Protein AF-A0A957H5F8-F1 (afdb_monomer)

Structure (mmCIF, N/CA/C/O backbone):
data_AF-A0A957H5F8-F1
#
_entry.id   AF-A0A957H5F8-F1
#
loop_
_atom_site.group_PDB
_atom_site.id
_atom_site.type_symbol
_atom_site.label_atom_id
_atom_site.label_alt_id
_atom_site.label_comp_id
_atom_site.label_asym_id
_atom_site.label_entity_id
_atom_site.label_seq_id
_atom_site.pdbx_PDB_ins_code
_atom_site.Cartn_x
_atom_site.Cartn_y
_atom_site.Cartn_z
_atom_site.occupancy
_atom_site.B_iso_or_equiv
_atom_site.auth_seq_id
_atom_site.auth_comp_id
_atom_site.auth_asym_id
_atom_site.auth_atom_id
_atom_site.pdbx_PDB_model_num
ATOM 1 N N . MET A 1 1 ? 1.102 7.222 11.349 1.00 91.50 1 MET A N 1
ATOM 2 C CA . MET A 1 1 ? -0.160 6.460 11.182 1.00 91.50 1 MET A CA 1
ATOM 3 C C . MET A 1 1 ? -0.290 5.261 12.126 1.00 91.50 1 MET A C 1
ATOM 5 O O . MET A 1 1 ? -1.400 5.034 12.586 1.00 91.50 1 MET A O 1
ATOM 9 N N . ASN A 1 2 ? 0.779 4.534 12.491 1.00 95.44 2 ASN A N 1
ATOM 10 C CA . ASN A 1 2 ? 0.671 3.382 13.415 1.00 95.44 2 ASN A CA 1
ATOM 11 C C . ASN A 1 2 ? 0.056 3.746 14.774 1.00 95.44 2 ASN A C 1
ATOM 13 O O . ASN A 1 2 ? -0.868 3.078 15.221 1.00 95.44 2 ASN A O 1
ATOM 17 N N . ALA A 1 3 ? 0.488 4.856 15.384 1.00 96.19 3 ALA A N 1
ATOM 18 C CA . ALA A 1 3 ? -0.078 5.322 16.652 1.00 96.19 3 ALA A CA 1
ATOM 19 C C . ALA A 1 3 ? -1.595 5.587 16.573 1.00 96.19 3 ALA A C 1
ATOM 21 O O . ALA A 1 3 ? -2.320 5.299 17.521 1.00 96.19 3 ALA A O 1
ATOM 22 N N . LEU A 1 4 ? -2.094 6.093 15.436 1.00 95.50 4 LEU A N 1
ATOM 23 C CA . LEU A 1 4 ? -3.533 6.285 15.227 1.00 95.50 4 LEU A CA 1
ATOM 24 C C . LEU A 1 4 ? -4.250 4.942 15.086 1.00 95.50 4 LEU A C 1
ATOM 26 O O . LEU A 1 4 ? -5.274 4.744 15.730 1.00 95.50 4 LEU A O 1
ATOM 30 N N . ALA A 1 5 ? -3.696 4.005 14.314 1.00 96.19 5 ALA A N 1
ATOM 31 C CA . ALA A 1 5 ? -4.262 2.662 14.206 1.00 96.19 5 ALA A CA 1
ATOM 32 C C . ALA A 1 5 ? -4.371 1.981 15.579 1.00 96.19 5 ALA A C 1
ATOM 34 O O . ALA A 1 5 ? -5.441 1.498 15.932 1.00 96.19 5 ALA A O 1
ATOM 35 N N . ALA A 1 6 ? -3.315 2.038 16.397 1.00 96.81 6 ALA A N 1
ATOM 36 C CA . ALA A 1 6 ? -3.333 1.500 17.756 1.00 96.81 6 ALA A CA 1
ATOM 37 C C . ALA A 1 6 ? -4.365 2.204 18.656 1.00 96.81 6 ALA A C 1
ATOM 39 O O . ALA A 1 6 ? -5.087 1.549 19.403 1.00 96.81 6 ALA A O 1
ATOM 40 N N . LYS A 1 7 ? -4.477 3.536 18.560 1.00 97.81 7 LYS A N 1
ATOM 41 C CA . LYS A 1 7 ? -5.433 4.335 19.343 1.00 97.81 7 LYS A CA 1
ATOM 42 C C . LYS A 1 7 ? -6.895 3.978 19.049 1.00 97.81 7 LYS A C 1
ATOM 44 O O . LYS A 1 7 ? -7.712 4.002 19.968 1.00 97.81 7 LYS A O 1
ATOM 49 N N . TYR A 1 8 ? -7.233 3.700 17.789 1.00 96.88 8 TYR A N 1
ATOM 50 C CA . TYR A 1 8 ? -8.617 3.466 17.359 1.00 96.88 8 TYR A CA 1
ATOM 51 C C . TYR A 1 8 ? -8.994 1.985 17.226 1.00 96.88 8 TYR A C 1
ATOM 53 O O . TYR A 1 8 ? -10.184 1.683 17.192 1.00 96.88 8 TYR A O 1
ATOM 61 N N . ALA A 1 9 ? -8.035 1.054 17.241 1.00 96.62 9 ALA A N 1
ATOM 62 C CA . ALA A 1 9 ? -8.320 -0.383 17.216 1.00 96.62 9 ALA A CA 1
ATOM 63 C C . ALA A 1 9 ? -9.325 -0.849 18.301 1.00 96.62 9 ALA A C 1
ATOM 65 O O . ALA A 1 9 ? -10.226 -1.616 17.960 1.00 96.62 9 ALA A O 1
ATOM 66 N N . PRO A 1 10 ? -9.292 -0.352 19.562 1.00 98.19 10 PRO A N 1
ATOM 67 C CA . PRO A 1 10 ? -10.297 -0.712 20.573 1.00 98.19 10 PRO A CA 1
ATOM 68 C C . PRO A 1 10 ? -11.727 -0.248 20.253 1.00 98.19 10 PRO A C 1
ATOM 70 O O . PRO A 1 10 ? -12.668 -0.670 20.916 1.00 98.19 10 PRO A O 1
ATOM 73 N N . GLN A 1 11 ? -11.895 0.642 19.271 1.00 97.19 11 GLN A N 1
ATOM 74 C CA . GLN A 1 11 ? -13.183 1.182 18.824 1.00 97.19 11 GLN A CA 1
ATOM 75 C C . GLN A 1 11 ? -13.688 0.480 17.553 1.00 97.19 11 GLN A C 1
ATOM 77 O O . GLN A 1 11 ? -14.542 1.031 16.861 1.00 97.19 11 GLN A O 1
ATOM 82 N N . ASP A 1 12 ? -13.167 -0.714 17.243 1.00 95.81 12 ASP A N 1
ATOM 83 C CA . ASP A 1 12 ? -13.539 -1.502 16.057 1.00 95.81 12 ASP A CA 1
ATOM 84 C C . ASP A 1 12 ? -13.200 -0.785 14.731 1.00 95.81 12 ASP A C 1
ATOM 86 O O . ASP A 1 12 ? -13.907 -0.888 13.728 1.00 95.81 12 ASP A O 1
ATOM 90 N N . VAL A 1 13 ? -12.102 -0.015 14.727 1.00 96.81 13 VAL A N 1
ATOM 91 C CA . VAL A 1 13 ? -11.584 0.671 13.534 1.00 96.81 13 VAL A CA 1
ATOM 92 C C . VAL A 1 13 ? -10.373 -0.080 12.989 1.00 96.81 13 VAL A C 1
ATOM 94 O O . VAL A 1 13 ? -9.306 -0.104 13.605 1.00 96.81 13 VAL A O 1
ATOM 97 N N . GLY A 1 14 ? -10.525 -0.657 11.797 1.00 96.06 14 GLY A N 1
ATOM 98 C CA . GLY A 1 14 ? -9.421 -1.246 11.041 1.00 96.06 14 GLY A CA 1
ATOM 99 C C . GLY A 1 14 ? -8.543 -0.183 10.373 1.00 96.06 14 GLY A C 1
ATOM 100 O O . GLY A 1 14 ? -9.023 0.864 9.942 1.00 96.06 14 GLY A O 1
ATOM 101 N N . SER A 1 15 ? -7.243 -0.459 10.249 1.00 97.00 15 SER A N 1
ATOM 102 C CA . SER A 1 15 ? -6.316 0.390 9.496 1.00 97.00 15 SER A CA 1
ATOM 103 C C . SER A 1 15 ? -5.390 -0.458 8.639 1.00 97.00 15 SER A C 1
ATOM 105 O O . SER A 1 15 ? -4.680 -1.324 9.147 1.00 97.00 15 SER A O 1
ATOM 107 N N . VAL A 1 16 ? -5.374 -0.165 7.343 1.00 96.50 16 VAL A N 1
ATOM 108 C CA . VAL A 1 16 ? -4.481 -0.784 6.362 1.00 96.50 16 VAL A CA 1
ATOM 109 C C . VAL A 1 16 ? -3.596 0.279 5.720 1.00 96.50 16 VAL A C 1
ATOM 111 O O . VAL A 1 16 ? -3.914 1.472 5.732 1.00 96.50 16 VAL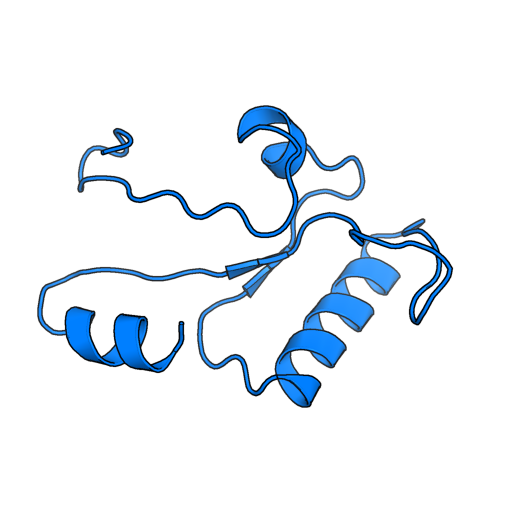 A O 1
ATOM 114 N N . PHE A 1 17 ? -2.465 -0.140 5.172 1.00 97.06 17 PHE A N 1
ATOM 115 C CA . PHE A 1 17 ? -1.643 0.677 4.290 1.00 97.06 17 PHE A CA 1
ATOM 116 C C . PHE A 1 17 ? -1.704 0.083 2.884 1.00 97.06 17 PHE A C 1
ATOM 118 O O . PHE A 1 17 ? -1.364 -1.080 2.699 1.00 97.06 17 PHE A O 1
ATOM 125 N N . LEU A 1 18 ? -2.147 0.862 1.899 1.00 96.81 18 LEU A N 1
ATOM 126 C CA . LEU A 1 18 ? -2.149 0.431 0.504 1.00 96.81 18 LEU A CA 1
ATOM 127 C C . LEU A 1 18 ? -0.858 0.905 -0.169 1.00 96.81 18 LEU A C 1
ATOM 129 O O . LEU A 1 18 ? -0.670 2.100 -0.381 1.00 96.81 18 LEU A O 1
ATOM 133 N N . TYR A 1 19 ? 0.017 -0.034 -0.507 1.00 97.25 19 TYR A N 1
ATOM 134 C CA . TYR A 1 19 ? 1.241 0.224 -1.249 1.00 97.25 19 TYR A CA 1
ATOM 135 C C . TYR A 1 19 ? 0.936 0.308 -2.752 1.00 97.25 19 TYR A C 1
ATOM 137 O O . TYR A 1 19 ? 0.598 -0.696 -3.391 1.00 97.25 19 TYR A O 1
ATOM 145 N N . THR A 1 20 ? 1.017 1.518 -3.308 1.00 96.31 20 THR A N 1
ATOM 146 C CA . THR A 1 20 ? 0.731 1.820 -4.718 1.00 96.31 20 THR A CA 1
ATOM 147 C C . THR A 1 20 ? 2.026 1.892 -5.539 1.00 96.31 20 THR A C 1
ATOM 149 O O . THR A 1 20 ? 2.939 1.100 -5.316 1.00 96.31 20 THR A O 1
ATOM 152 N N . ASN A 1 21 ? 2.091 2.757 -6.553 1.00 94.31 21 ASN A N 1
ATOM 153 C CA . ASN A 1 21 ? 3.297 2.945 -7.353 1.00 94.31 21 ASN A CA 1
ATOM 154 C C . ASN A 1 21 ? 4.213 3.973 -6.683 1.00 94.31 21 ASN A C 1
ATOM 156 O O . ASN A 1 21 ? 3.731 4.857 -5.977 1.00 94.31 21 ASN A O 1
ATOM 160 N N . GLU A 1 22 ? 5.518 3.876 -6.944 1.00 94.12 22 GLU A N 1
ATOM 161 C CA . GLU A 1 22 ? 6.490 4.842 -6.426 1.00 94.12 22 GLU A CA 1
ATOM 162 C C . GLU A 1 22 ? 6.088 6.270 -6.798 1.00 94.12 22 GLU A C 1
ATOM 164 O O . GLU A 1 22 ? 5.849 6.569 -7.971 1.00 94.12 22 GLU A O 1
ATOM 169 N N . ALA A 1 23 ? 6.046 7.158 -5.804 1.00 92.19 23 ALA A N 1
ATOM 170 C CA . ALA A 1 23 ? 5.760 8.572 -6.036 1.00 92.19 23 ALA A CA 1
ATOM 171 C C . ALA A 1 23 ? 6.874 9.244 -6.860 1.00 92.19 23 ALA A C 1
ATOM 173 O O . ALA A 1 23 ? 6.600 10.128 -7.673 1.00 92.19 23 ALA A O 1
ATOM 174 N N . HIS A 1 24 ? 8.121 8.797 -6.671 1.00 91.69 24 HIS A N 1
ATOM 175 C CA . HIS A 1 24 ? 9.317 9.330 -7.327 1.00 91.69 24 HIS A CA 1
ATOM 176 C C . HIS A 1 24 ? 10.200 8.192 -7.880 1.00 91.69 24 HIS A C 1
ATOM 178 O O . HIS A 1 24 ? 11.233 7.858 -7.292 1.00 91.69 24 HIS A O 1
ATOM 184 N N . PRO A 1 25 ? 9.812 7.556 -9.006 1.00 90.62 25 PRO A N 1
ATOM 185 C CA . PRO A 1 25 ? 10.637 6.530 -9.636 1.00 90.62 25 PRO A CA 1
ATOM 186 C C . PRO A 1 25 ? 11.999 7.099 -10.056 1.00 90.62 25 PRO A C 1
ATOM 188 O O . PRO A 1 25 ? 12.067 8.110 -10.752 1.00 90.62 25 PRO A O 1
ATOM 191 N N . GLY A 1 26 ? 13.078 6.421 -9.673 1.00 90.62 26 GLY A N 1
ATOM 192 C CA . GLY A 1 26 ? 14.457 6.784 -10.007 1.00 90.62 26 GLY A CA 1
ATOM 193 C C . GLY A 1 26 ? 15.206 7.570 -8.929 1.00 90.62 26 GLY A C 1
ATOM 194 O O . GLY A 1 26 ? 16.407 7.754 -9.082 1.00 90.62 26 GLY A O 1
ATOM 195 N N . GLU A 1 27 ? 14.545 7.994 -7.845 1.00 91.25 27 GLU A N 1
ATOM 196 C CA . GLU A 1 27 ? 15.234 8.620 -6.708 1.00 91.25 27 GLU A CA 1
ATOM 197 C C . GLU A 1 27 ? 15.934 7.559 -5.847 1.00 91.25 27 GLU A C 1
ATOM 199 O O . GLU A 1 27 ? 17.158 7.492 -5.807 1.00 91.25 27 GLU A O 1
ATOM 204 N N . ASN A 1 28 ? 15.148 6.686 -5.211 1.00 89.81 28 ASN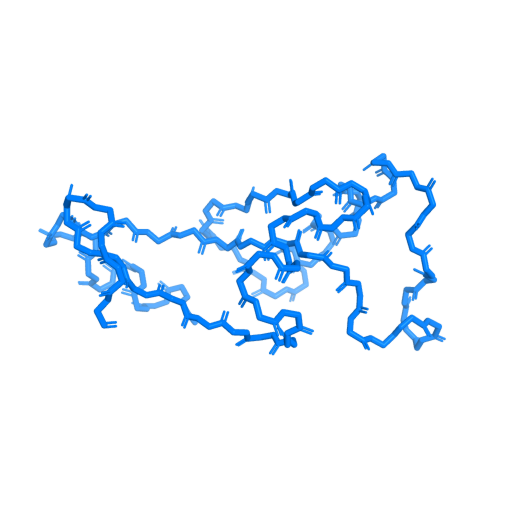 A N 1
ATOM 205 C CA . ASN A 1 28 ? 15.655 5.590 -4.373 1.00 89.81 28 ASN A CA 1
ATOM 206 C C . ASN A 1 28 ? 15.299 4.209 -4.935 1.00 89.81 28 ASN A C 1
ATOM 208 O O . ASN A 1 28 ? 16.053 3.253 -4.771 1.00 89.81 28 ASN A O 1
ATOM 212 N N . TYR A 1 29 ? 14.163 4.111 -5.626 1.00 92.06 29 TYR A N 1
ATOM 213 C CA . TYR A 1 29 ? 13.670 2.881 -6.232 1.00 92.06 29 TYR A CA 1
ATOM 214 C C . TYR A 1 29 ? 13.350 3.111 -7.710 1.00 92.06 29 TYR A C 1
ATOM 216 O O . TYR A 1 29 ? 12.790 4.154 -8.059 1.00 92.06 29 TYR A O 1
ATOM 224 N N . PRO A 1 30 ? 13.684 2.167 -8.607 1.00 93.94 30 PRO A N 1
ATOM 225 C CA . PRO A 1 30 ? 13.304 2.263 -10.010 1.00 93.94 30 PRO A CA 1
ATOM 226 C C . PRO A 1 30 ? 11.792 2.073 -10.183 1.00 93.94 30 PRO A C 1
ATOM 228 O O . PRO A 1 30 ? 11.098 1.599 -9.283 1.00 93.94 30 PRO A O 1
ATOM 231 N N . HIS A 1 31 ? 11.287 2.378 -11.382 1.00 94.06 31 HIS A N 1
ATOM 232 C CA . HIS A 1 31 ? 9.905 2.054 -11.738 1.00 94.06 31 HIS A CA 1
ATOM 233 C C . HIS A 1 31 ? 9.602 0.559 -11.516 1.00 94.06 31 HIS A C 1
ATOM 235 O O . HIS A 1 31 ? 10.478 -0.304 -11.668 1.00 94.06 31 HIS A O 1
ATOM 241 N N . LEU A 1 32 ? 8.354 0.262 -11.168 1.00 96.06 32 LEU A N 1
ATOM 242 C CA . LEU A 1 32 ? 7.891 -1.099 -10.926 1.00 96.06 32 LEU A CA 1
ATOM 243 C C . LEU A 1 32 ? 7.575 -1.795 -12.253 1.00 96.06 32 LEU A C 1
ATOM 245 O O . LEU A 1 32 ? 6.753 -1.310 -13.027 1.00 96.06 32 LEU A O 1
ATOM 249 N N . THR A 1 33 ? 8.195 -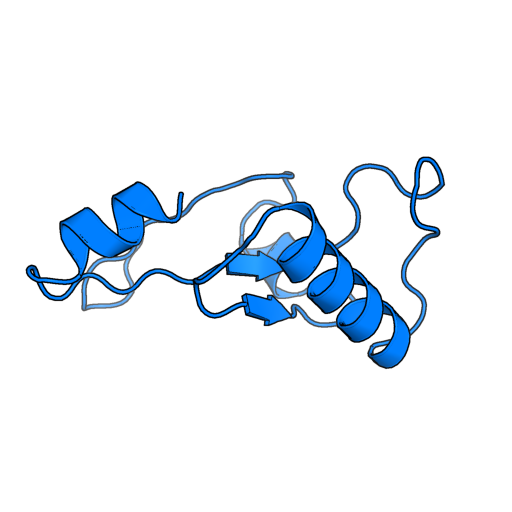2.948 -12.498 1.00 97.00 33 THR A N 1
ATOM 250 C CA . THR A 1 33 ? 7.998 -3.755 -13.719 1.00 97.00 33 THR A CA 1
ATOM 251 C C . THR A 1 33 ? 7.480 -5.163 -13.437 1.00 97.00 33 THR A C 1
ATOM 253 O O . THR A 1 33 ? 7.120 -5.887 -14.363 1.00 97.00 33 THR A O 1
ATOM 256 N N . SER A 1 34 ? 7.411 -5.569 -12.166 1.00 98.19 34 SER A N 1
ATOM 257 C CA . SER A 1 34 ? 6.878 -6.869 -11.755 1.00 98.19 34 SER A CA 1
ATOM 258 C C . SER A 1 34 ? 6.264 -6.821 -10.357 1.00 98.19 34 SER A C 1
ATOM 260 O O . SER A 1 34 ? 6.630 -5.990 -9.524 1.00 98.19 34 SER A O 1
ATOM 262 N N . MET A 1 35 ? 5.360 -7.761 -10.065 1.00 98.31 35 MET A N 1
ATOM 263 C CA . MET A 1 35 ? 4.804 -7.906 -8.715 1.00 98.31 35 MET A CA 1
ATOM 264 C C . MET A 1 35 ? 5.868 -8.307 -7.692 1.00 98.31 35 MET A C 1
ATOM 266 O O . MET A 1 35 ? 5.844 -7.795 -6.581 1.00 98.31 35 MET A O 1
ATOM 270 N N . ALA A 1 36 ? 6.821 -9.171 -8.055 1.00 98.50 36 ALA A N 1
ATOM 271 C CA . ALA A 1 36 ? 7.896 -9.586 -7.151 1.00 98.50 36 ALA A CA 1
ATOM 272 C C . ALA A 1 36 ? 8.729 -8.386 -6.668 1.00 98.50 36 ALA A C 1
ATOM 274 O O . ALA A 1 36 ? 8.975 -8.240 -5.473 1.00 98.50 36 ALA A O 1
ATOM 275 N N . GLN A 1 37 ? 9.082 -7.484 -7.587 1.00 97.88 37 GLN A N 1
ATOM 276 C CA . GLN A 1 37 ? 9.743 -6.223 -7.258 1.00 97.88 37 GLN A CA 1
ATOM 277 C C . GLN A 1 37 ? 8.865 -5.343 -6.357 1.00 97.88 37 GLN A C 1
ATOM 279 O O . GLN A 1 37 ? 9.342 -4.830 -5.350 1.00 97.88 37 GLN A O 1
ATOM 284 N N . LYS A 1 38 ? 7.573 -5.208 -6.682 1.00 98.12 38 LYS A N 1
ATOM 285 C CA . LYS A 1 38 ? 6.629 -4.412 -5.886 1.00 98.12 38 LYS A CA 1
ATOM 286 C C . LYS A 1 38 ? 6.491 -4.933 -4.453 1.00 98.12 38 LYS A C 1
ATOM 288 O O . LYS A 1 38 ? 6.499 -4.143 -3.516 1.00 98.12 38 LYS A O 1
ATOM 293 N N . PHE A 1 39 ? 6.439 -6.252 -4.268 1.00 98.19 39 PHE A N 1
ATOM 294 C CA . PHE A 1 39 ? 6.464 -6.873 -2.942 1.00 98.19 39 PHE A CA 1
ATOM 295 C C . PHE A 1 39 ? 7.776 -6.605 -2.204 1.00 98.19 39 PHE A C 1
ATOM 297 O O . PHE A 1 39 ? 7.742 -6.287 -1.019 1.00 98.19 39 PHE A O 1
ATOM 304 N N . HIS A 1 40 ? 8.917 -6.689 -2.894 1.00 97.50 40 HIS A N 1
ATOM 305 C CA . HIS A 1 40 ? 10.213 -6.376 -2.294 1.00 97.50 40 HIS A CA 1
ATOM 306 C C . HIS A 1 40 ? 10.272 -4.924 -1.797 1.00 97.50 40 HIS A C 1
ATOM 308 O O . HIS A 1 40 ? 10.635 -4.692 -0.646 1.00 97.50 40 HIS A O 1
ATOM 314 N N . HIS A 1 41 ? 9.849 -3.957 -2.615 1.00 97.00 41 HIS A N 1
ATOM 315 C CA . HIS A 1 41 ? 9.843 -2.550 -2.214 1.00 97.00 41 HIS A CA 1
ATOM 316 C C . HIS A 1 41 ? 8.842 -2.278 -1.075 1.00 97.00 41 HIS A C 1
ATOM 318 O O . HIS A 1 41 ? 9.157 -1.537 -0.146 1.00 97.00 41 HIS A O 1
ATOM 324 N N . ALA A 1 42 ? 7.663 -2.912 -1.093 1.00 96.88 42 ALA A N 1
ATOM 325 C CA . ALA A 1 42 ? 6.688 -2.809 -0.006 1.00 96.88 42 ALA A CA 1
ATOM 326 C C . ALA A 1 42 ? 7.245 -3.341 1.325 1.00 96.88 42 ALA A C 1
ATOM 328 O O . ALA A 1 42 ? 7.032 -2.731 2.374 1.00 96.88 42 ALA A O 1
ATOM 329 N N . HIS A 1 43 ? 7.993 -4.447 1.281 1.00 96.56 43 HIS A N 1
ATOM 330 C CA . HIS A 1 43 ? 8.662 -5.002 2.455 1.00 96.56 43 HIS A CA 1
ATOM 331 C C . HIS A 1 43 ? 9.768 -4.071 2.961 1.00 96.56 43 HIS A C 1
ATOM 333 O O . HIS A 1 43 ? 9.822 -3.772 4.152 1.00 96.56 43 HIS A O 1
ATOM 339 N N . ALA A 1 44 ? 10.595 -3.539 2.057 1.00 96.19 44 ALA A N 1
ATOM 340 C CA . ALA A 1 44 ? 11.636 -2.580 2.410 1.00 96.19 44 ALA A CA 1
ATOM 341 C C . ALA A 1 44 ? 11.048 -1.299 3.033 1.00 96.19 44 ALA A C 1
ATOM 343 O O . ALA A 1 44 ? 11.558 -0.812 4.039 1.00 96.19 44 ALA A O 1
ATOM 344 N N . LEU A 1 45 ? 9.928 -0.787 2.507 1.00 95.12 45 LEU A N 1
ATOM 345 C CA . LEU A 1 45 ? 9.187 0.326 3.113 1.00 95.12 45 LEU A CA 1
ATOM 346 C C . LEU A 1 45 ? 8.729 -0.020 4.535 1.00 95.12 45 LEU A C 1
ATOM 348 O O . LEU A 1 45 ? 8.852 0.808 5.439 1.00 95.12 45 LEU A O 1
ATOM 352 N N . SER A 1 46 ? 8.215 -1.235 4.743 1.00 95.56 46 SER A N 1
ATOM 353 C CA . SER A 1 46 ? 7.788 -1.701 6.064 1.00 95.56 46 SER A CA 1
ATOM 354 C C . SER A 1 46 ? 8.928 -1.664 7.079 1.00 95.56 46 SER A C 1
ATOM 356 O O . SER A 1 46 ? 8.722 -1.200 8.197 1.00 95.56 46 SER A O 1
ATOM 358 N N . GLU A 1 47 ? 10.119 -2.117 6.687 1.00 96.06 47 GLU A N 1
ATOM 359 C CA . GLU A 1 47 ? 11.306 -2.152 7.546 1.00 96.06 47 GLU A CA 1
ATOM 360 C C . GLU A 1 47 ? 11.864 -0.749 7.814 1.00 96.06 47 GLU A C 1
ATOM 362 O O . GLU A 1 47 ? 12.123 -0.400 8.963 1.00 96.06 47 GLU A O 1
ATOM 367 N N . VAL A 1 48 ? 11.996 0.083 6.775 1.00 95.25 48 VAL A N 1
ATOM 368 C CA . VAL A 1 48 ? 12.572 1.435 6.882 1.00 95.25 48 VAL A CA 1
ATOM 369 C C . VAL A 1 48 ? 11.718 2.351 7.756 1.00 95.25 48 VAL A C 1
ATOM 371 O O . VAL A 1 48 ? 12.252 3.116 8.558 1.00 95.25 48 VAL A O 1
ATOM 374 N N . TYR A 1 49 ? 10.394 2.289 7.608 1.00 94.25 49 TYR A N 1
ATOM 375 C CA . TYR A 1 49 ? 9.474 3.185 8.315 1.00 94.25 49 TYR A CA 1
ATOM 376 C C . TYR A 1 49 ? 8.794 2.539 9.525 1.00 94.25 49 TYR A C 1
ATOM 378 O O . TYR A 1 49 ? 7.956 3.188 10.157 1.00 94.25 49 TYR A O 1
ATOM 386 N N . GLY A 1 50 ? 9.127 1.282 9.839 1.00 96.12 50 GLY A N 1
ATOM 387 C CA . GLY A 1 50 ? 8.521 0.524 10.932 1.00 96.12 50 GLY A CA 1
ATOM 388 C C . GLY A 1 50 ? 7.001 0.474 10.808 1.00 96.12 50 GLY A C 1
ATOM 389 O O . GLY A 1 50 ? 6.296 0.930 11.701 1.00 96.12 50 GLY A O 1
ATOM 390 N N . VAL A 1 51 ? 6.468 0.046 9.660 1.00 95.56 51 VAL A N 1
ATOM 391 C CA . VAL A 1 51 ? 5.013 -0.026 9.448 1.00 95.56 51 VAL A CA 1
ATOM 392 C C . VAL A 1 51 ? 4.466 -1.324 10.039 1.00 95.56 51 VAL A C 1
ATOM 394 O O . VAL A 1 51 ? 4.651 -2.390 9.471 1.00 95.56 51 VAL A O 1
ATOM 397 N N . ASP A 1 52 ? 3.714 -1.219 11.136 1.00 93.38 52 ASP A N 1
ATOM 398 C CA . ASP A 1 52 ? 3.161 -2.391 11.843 1.00 93.38 52 ASP A CA 1
ATOM 399 C C . ASP A 1 52 ? 1.728 -2.741 11.40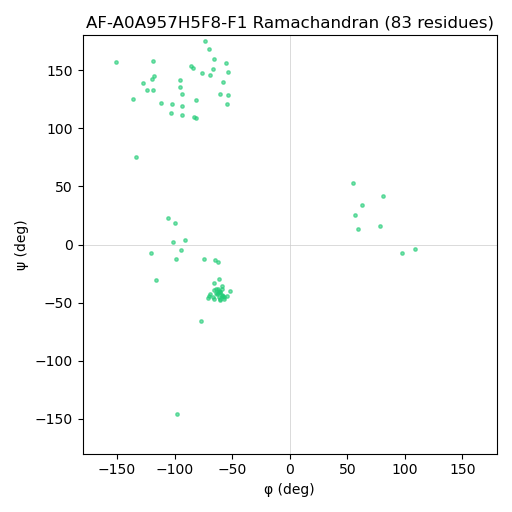6 1.00 93.38 52 ASP A C 1
ATOM 401 O O . ASP A 1 52 ? 1.118 -3.700 11.877 1.00 93.38 52 ASP A O 1
ATOM 405 N N . ARG A 1 53 ? 1.142 -1.915 10.535 1.00 95.19 53 ARG A N 1
ATOM 406 C CA . ARG A 1 53 ? -0.208 -2.117 9.991 1.00 95.19 53 ARG A CA 1
ATOM 407 C C . ARG A 1 53 ? -0.139 -3.068 8.805 1.00 95.19 53 ARG A C 1
ATOM 409 O O . ARG A 1 53 ? 0.843 -3.055 8.071 1.00 95.19 53 ARG A O 1
ATOM 416 N N . THR A 1 54 ? -1.216 -3.809 8.549 1.00 95.62 54 THR A N 1
ATOM 417 C CA . THR A 1 54 ? -1.322 -4.650 7.349 1.00 95.62 54 THR A CA 1
ATOM 418 C C . THR A 1 54 ? -1.069 -3.823 6.089 1.00 95.62 54 THR A C 1
ATOM 420 O O . THR A 1 54 ? -1.791 -2.857 5.820 1.00 95.62 54 THR A O 1
ATOM 423 N N . ILE A 1 55 ? -0.056 -4.219 5.318 1.00 97.75 55 ILE A N 1
ATOM 424 C CA . ILE A 1 55 ? 0.241 -3.647 4.008 1.00 97.75 55 ILE A CA 1
ATOM 425 C C . ILE A 1 55 ? -0.457 -4.490 2.942 1.00 97.75 55 ILE A C 1
ATOM 427 O O . ILE A 1 55 ? -0.182 -5.679 2.794 1.00 97.75 55 ILE A O 1
ATOM 431 N N . LEU A 1 56 ? -1.359 -3.864 2.194 1.00 97.69 56 LEU A N 1
ATOM 432 C CA . LEU A 1 56 ? -1.917 -4.414 0.965 1.00 97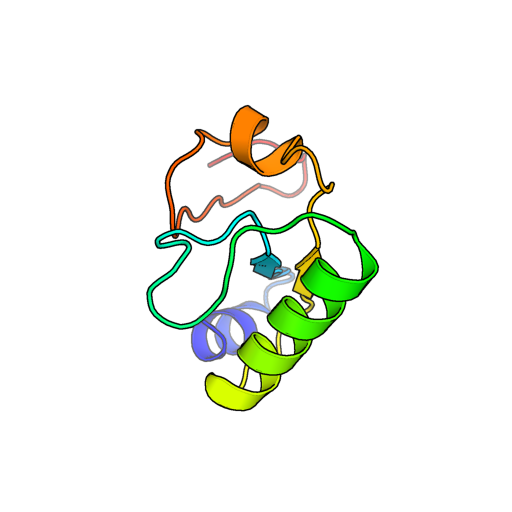.69 56 LEU A CA 1
ATOM 433 C C . LEU A 1 56 ? -1.114 -3.860 -0.207 1.00 97.69 56 LEU A C 1
ATOM 435 O O . LEU A 1 56 ? -0.831 -2.665 -0.247 1.00 97.69 56 LEU A O 1
ATOM 439 N N . VAL A 1 57 ? -0.754 -4.708 -1.165 1.00 98.06 57 VAL A N 1
ATOM 440 C CA . VAL A 1 57 ? 0.000 -4.295 -2.353 1.00 98.06 57 VAL A CA 1
ATOM 441 C C . VAL A 1 57 ? -0.960 -4.196 -3.530 1.00 98.06 57 VAL A C 1
ATOM 443 O O . VAL A 1 57 ? -1.623 -5.174 -3.870 1.00 98.06 57 VAL A O 1
ATOM 446 N N . ASP A 1 58 ? -1.054 -3.010 -4.132 1.00 98.00 58 ASP A N 1
ATOM 447 C CA . ASP A 1 58 ? -1.900 -2.779 -5.305 1.00 98.00 58 ASP A CA 1
ATOM 448 C C . ASP A 1 58 ? -1.393 -3.574 -6.518 1.00 98.00 58 ASP A C 1
ATOM 450 O O . ASP A 1 58 ? -0.211 -3.929 -6.600 1.00 98.00 58 ASP A O 1
ATOM 454 N N . SER A 1 59 ? -2.262 -3.796 -7.502 1.00 97.88 59 SER A N 1
ATOM 455 C CA . SER A 1 59 ? -1.895 -4.443 -8.759 1.00 97.88 59 SER A CA 1
ATOM 456 C C . SER A 1 59 ? -0.738 -3.709 -9.445 1.00 97.88 59 SER A C 1
ATOM 458 O O . SER A 1 59 ? -0.490 -2.522 -9.204 1.00 97.88 59 SER A O 1
ATOM 460 N N . LEU A 1 60 ? 0.007 -4.411 -10.303 1.00 97.69 60 LEU A N 1
ATOM 461 C CA . LEU A 1 60 ? 1.161 -3.829 -10.994 1.00 97.69 60 LEU A CA 1
ATOM 462 C C . LEU A 1 60 ? 0.766 -2.617 -11.844 1.00 97.69 60 LEU A C 1
ATOM 464 O O . LEU A 1 60 ? 1.486 -1.624 -11.880 1.00 97.69 60 LEU A O 1
ATOM 468 N N . ASP A 1 61 ? -0.397 -2.684 -12.486 1.00 96.00 61 ASP A N 1
ATOM 469 C CA . ASP A 1 61 ? -0.928 -1.579 -13.268 1.00 96.00 61 ASP A CA 1
ATOM 470 C C . ASP A 1 61 ? -1.481 -0.443 -12.392 1.00 96.00 61 ASP A C 1
ATOM 472 O O . ASP A 1 61 ? -1.691 0.641 -12.916 1.00 96.00 61 ASP A O 1
ATOM 476 N N . GLY A 1 62 ? -1.673 -0.624 -11.081 1.00 96.25 62 GLY A N 1
ATOM 477 C CA . GLY A 1 62 ? -2.133 0.423 -10.161 1.00 96.25 62 GLY A CA 1
ATOM 478 C C . GLY A 1 62 ? -3.648 0.643 -10.182 1.00 96.25 62 GLY A C 1
ATOM 479 O O . GLY A 1 62 ? -4.107 1.789 -10.222 1.00 96.25 62 GLY A O 1
ATOM 480 N N . ALA A 1 63 ? -4.434 -0.436 -10.227 1.00 97.31 63 ALA A N 1
ATOM 481 C CA . ALA A 1 63 ? -5.887 -0.369 -10.354 1.00 97.31 63 ALA A CA 1
ATOM 482 C C . ALA A 1 63 ? -6.538 0.389 -9.187 1.00 97.31 63 ALA A C 1
ATOM 484 O O . ALA A 1 63 ? -7.348 1.290 -9.426 1.00 97.31 63 ALA A O 1
ATOM 485 N N . CYS A 1 64 ? -6.152 0.094 -7.941 1.00 95.44 64 CYS A N 1
ATOM 486 C CA . CYS A 1 64 ? -6.665 0.826 -6.785 1.00 95.44 64 CYS A CA 1
ATOM 487 C C . CYS A 1 64 ? -6.136 2.262 -6.768 1.00 95.44 64 CYS A C 1
ATOM 489 O O . CYS A 1 64 ? -6.908 3.190 -6.550 1.00 95.44 64 CYS A O 1
ATOM 491 N N . HIS A 1 65 ? -4.852 2.482 -7.059 1.00 95.62 65 HIS A N 1
ATOM 492 C CA . HIS A 1 65 ? -4.279 3.826 -7.093 1.00 95.62 65 HIS A CA 1
ATOM 493 C C . HIS A 1 65 ? -5.068 4.755 -8.024 1.00 95.62 65 HIS A C 1
ATOM 495 O O . HIS A 1 65 ? -5.417 5.868 -7.630 1.00 95.62 65 HIS A O 1
ATOM 501 N N . ARG A 1 66 ? -5.433 4.266 -9.219 1.00 95.25 66 ARG A N 1
ATOM 502 C CA . ARG A 1 66 ? -6.285 5.006 -10.157 1.00 95.25 66 ARG A CA 1
ATOM 503 C C . ARG A 1 66 ? -7.700 5.221 -9.632 1.00 95.25 66 ARG A C 1
ATOM 505 O O . ARG A 1 66 ? -8.193 6.345 -9.696 1.00 95.25 66 ARG A O 1
ATOM 512 N N . ALA A 1 67 ? -8.337 4.174 -9.108 1.00 95.19 67 ALA A N 1
ATOM 513 C CA . ALA A 1 67 ? -9.709 4.247 -8.604 1.00 95.19 67 ALA A CA 1
ATOM 514 C C . ALA A 1 67 ? -9.865 5.236 -7.433 1.00 95.19 67 ALA A C 1
ATOM 516 O O . ALA A 1 67 ? -10.918 5.848 -7.286 1.00 95.19 67 ALA A O 1
ATOM 517 N N . TYR A 1 68 ? -8.808 5.426 -6.638 1.00 93.00 68 TYR A N 1
ATOM 518 C CA . TYR A 1 68 ? -8.804 6.255 -5.430 1.00 93.00 68 TYR A CA 1
ATOM 519 C C . TYR A 1 68 ? -8.064 7.599 -5.588 1.00 93.00 68 TYR A C 1
ATOM 521 O O . TYR A 1 68 ? -7.650 8.199 -4.594 1.00 93.00 68 TYR A O 1
ATOM 529 N N . GLY A 1 69 ? -7.926 8.097 -6.824 1.00 92.56 69 GLY A N 1
ATOM 530 C CA . GLY A 1 69 ? -7.548 9.490 -7.114 1.00 92.56 69 GLY A CA 1
ATOM 531 C C . GLY A 1 69 ? -6.140 9.721 -7.675 1.00 92.56 69 GLY A C 1
ATOM 532 O O . GLY A 1 69 ? -5.827 10.848 -8.037 1.00 92.56 69 GLY A O 1
ATOM 533 N N . SER A 1 70 ? -5.304 8.685 -7.804 1.00 92.19 70 SER A N 1
ATOM 534 C CA . SER A 1 70 ? -3.946 8.738 -8.394 1.00 92.19 70 SER A CA 1
ATOM 535 C C . SER A 1 70 ? -2.946 9.692 -7.720 1.00 92.19 70 SER A C 1
ATOM 537 O O . SER A 1 70 ? -1.895 9.983 -8.292 1.00 92.19 70 SER A O 1
ATOM 539 N N . MET A 1 71 ? -3.262 10.190 -6.523 1.00 90.94 71 MET A N 1
ATOM 540 C CA . MET A 1 71 ? -2.391 11.079 -5.759 1.00 90.94 71 MET A CA 1
ATOM 541 C C . MET A 1 71 ? -1.546 10.287 -4.750 1.00 90.94 71 MET A C 1
ATOM 543 O O . MET A 1 71 ? -2.060 9.360 -4.114 1.00 90.94 71 MET A O 1
ATOM 547 N N . PRO A 1 72 ? -0.270 10.659 -4.540 1.00 90.25 72 PRO A N 1
ATOM 548 C CA . PRO A 1 72 ? 0.558 10.031 -3.518 1.00 90.25 72 PRO A CA 1
ATOM 549 C C . PRO A 1 72 ? 0.029 10.352 -2.113 1.00 90.25 72 PRO A C 1
ATOM 551 O O . PRO A 1 72 ? -0.539 11.418 -1.876 1.00 90.25 72 PRO A O 1
ATOM 554 N N . ASN A 1 73 ? 0.266 9.444 -1.161 1.00 89.81 73 ASN A N 1
ATOM 555 C CA . ASN A 1 73 ? -0.022 9.629 0.270 1.00 89.81 73 ASN A CA 1
ATOM 556 C C . ASN A 1 73 ? -1.483 9.981 0.624 1.00 89.81 73 ASN A C 1
ATOM 558 O O . ASN A 1 73 ? -1.740 10.573 1.675 1.00 89.81 7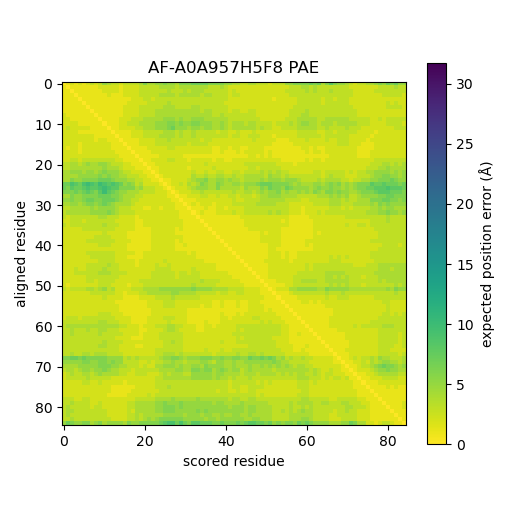3 ASN A O 1
ATOM 562 N N . VAL A 1 74 ? -2.453 9.606 -0.213 1.00 93.00 74 VAL A N 1
ATOM 563 C CA . VAL A 1 74 ? -3.876 9.787 0.108 1.00 93.00 74 VAL A CA 1
ATOM 564 C C . VAL A 1 74 ? -4.324 8.869 1.245 1.00 93.00 74 VAL A C 1
ATOM 566 O O . VAL A 1 74 ? -3.865 7.736 1.377 1.00 93.00 74 VAL A O 1
ATOM 569 N N . THR A 1 75 ? -5.251 9.357 2.069 1.00 94.56 75 THR A N 1
ATOM 570 C CA . THR A 1 75 ? -5.917 8.575 3.117 1.00 94.56 75 THR A CA 1
ATOM 571 C C . THR A 1 75 ? -7.420 8.648 2.907 1.00 94.56 75 THR A C 1
ATOM 573 O O . THR A 1 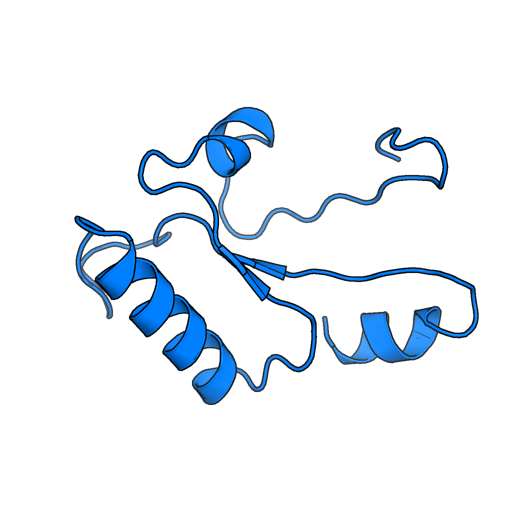75 ? -7.966 9.730 2.721 1.00 94.56 75 THR A O 1
ATOM 576 N N . TRP A 1 76 ? -8.070 7.491 2.978 1.00 95.44 76 TRP A N 1
ATOM 577 C CA . TRP A 1 76 ? -9.518 7.351 2.927 1.00 95.44 76 TRP A CA 1
ATOM 578 C C . TRP A 1 76 ? -10.010 6.746 4.236 1.00 95.44 76 TRP A 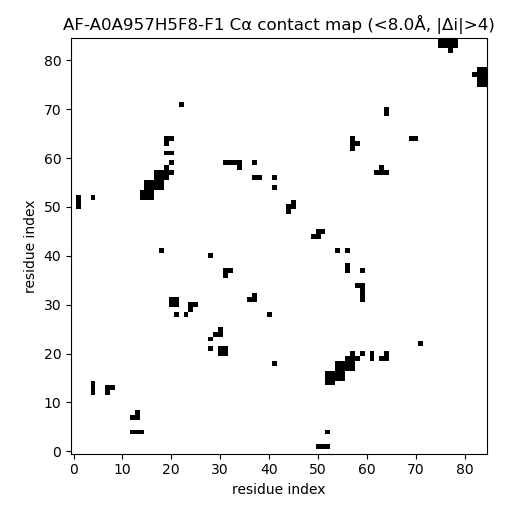C 1
ATOM 580 O O . TRP A 1 76 ? -9.340 5.890 4.820 1.00 95.44 76 TRP A O 1
ATOM 590 N N . ILE A 1 77 ? -11.183 7.178 4.683 1.00 96.19 77 ILE A N 1
ATOM 591 C CA . ILE A 1 77 ? -11.892 6.578 5.808 1.00 96.19 77 ILE A CA 1
ATOM 592 C C . ILE A 1 77 ? -13.216 6.067 5.264 1.00 96.19 77 ILE A C 1
ATOM 594 O O . ILE A 1 77 ? -13.900 6.770 4.528 1.00 96.19 77 ILE A O 1
ATOM 598 N N . PHE A 1 78 ? -13.565 4.836 5.618 1.00 96.88 78 PHE A N 1
ATOM 5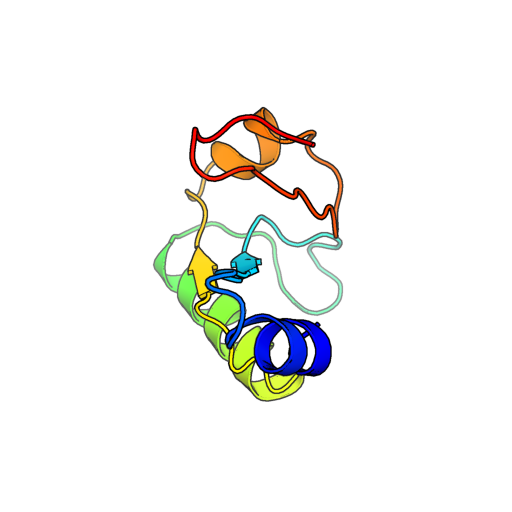99 C CA . PHE A 1 78 ? -14.828 4.227 5.233 1.00 96.88 78 PHE A CA 1
ATOM 600 C C . PHE A 1 78 ? -15.609 3.886 6.490 1.00 96.88 78 PHE A C 1
ATOM 602 O O . PHE A 1 78 ? -15.039 3.441 7.489 1.00 96.88 78 PHE A O 1
ATOM 609 N N . ASN A 1 79 ? -16.924 4.070 6.441 1.00 96.94 79 ASN A N 1
ATOM 610 C CA . ASN A 1 79 ? -17.794 3.522 7.470 1.00 96.94 79 ASN A CA 1
ATOM 611 C C . ASN A 1 79 ? -17.927 1.991 7.316 1.00 96.94 79 ASN A C 1
ATOM 613 O O . ASN A 1 79 ? -17.471 1.395 6.340 1.00 96.94 79 ASN A O 1
ATOM 617 N N . ARG A 1 80 ? -18.614 1.339 8.263 1.00 95.19 80 ARG A N 1
ATOM 618 C CA . ARG A 1 80 ? -18.828 -0.123 8.243 1.00 95.19 80 ARG A CA 1
ATOM 619 C C . ARG A 1 80 ? -19.631 -0.636 7.036 1.00 95.19 80 ARG A C 1
ATOM 621 O O . ARG A 1 80 ? -19.604 -1.831 6.773 1.00 95.19 80 ARG A O 1
ATOM 628 N N . ALA A 1 81 ? -20.316 0.242 6.299 1.00 96.88 81 ALA A N 1
ATOM 629 C CA . ALA A 1 81 ? -21.012 -0.088 5.054 1.00 96.88 81 ALA A CA 1
ATOM 630 C C . ALA A 1 81 ? -20.130 0.093 3.800 1.00 96.88 81 ALA A C 1
ATOM 632 O O . ALA A 1 81 ? -20.619 -0.076 2.686 1.00 96.88 81 ALA A O 1
ATOM 633 N N . GLY A 1 82 ? -18.848 0.447 3.959 1.00 94.62 82 GLY A N 1
ATOM 634 C CA . GLY A 1 82 ? -17.915 0.657 2.849 1.00 94.62 82 GLY A CA 1
ATOM 635 C C . GLY A 1 82 ? -18.079 2.001 2.136 1.00 94.62 82 GLY A C 1
ATOM 636 O O . GLY A 1 82 ? -17.580 2.166 1.027 1.00 94.62 82 GLY A O 1
ATOM 637 N N . ILE A 1 83 ? -18.772 2.965 2.748 1.00 96.62 83 ILE A N 1
ATOM 638 C CA . ILE A 1 83 ? -18.991 4.296 2.169 1.00 96.62 83 ILE A CA 1
ATOM 639 C C . ILE A 1 83 ? -17.890 5.245 2.672 1.00 96.62 83 ILE A C 1
ATOM 641 O O . ILE A 1 83 ? -17.686 5.295 3.892 1.00 96.62 83 ILE A O 1
ATOM 645 N N . PRO A 1 84 ? -17.198 5.990 1.784 1.00 94.00 84 PRO A N 1
ATOM 646 C CA . PRO A 1 84 ? -16.236 7.017 2.183 1.00 94.00 84 PRO A CA 1
ATOM 647 C C . PRO A 1 84 ? -16.878 8.092 3.071 1.00 94.00 84 PRO A C 1
ATOM 649 O O . PRO A 1 84 ? -18.007 8.506 2.796 1.00 94.00 84 PRO A O 1
ATOM 652 N N . ILE A 1 85 ? -16.163 8.553 4.100 1.00 94.00 85 ILE A N 1
ATOM 653 C CA . ILE A 1 85 ? -16.583 9.648 4.995 1.00 94.00 85 ILE A CA 1
ATOM 654 C C . ILE A 1 85 ? -15.559 10.777 5.053 1.00 94.00 85 ILE A C 1
ATOM 656 O O . ILE A 1 85 ? -14.349 10.487 4.904 1.00 94.00 85 ILE A O 1
#

Foldseek 3Di:
DVVVQVVCVVVVFADEAEQFWDPDAPPPHHGQDDPVSQVVVQVVCCVVVVDPHHYDYADSVGPVCVVVPVDPPDDFDADPVRHTD

Nearest PDB structures (foldseek):
  8cq6-assembly1_A  TM=3.119E-01  e=7.894E+00  Duganella sacchari

Radius of gyration: 13.87 Å; Cα contacts (8 Å, |Δi|>4): 82; chains: 1; bounding box: 37×21×34 Å

Secondary structure (DSSP, 8-state):
-HHHHHHHGGGT---EEEE-S-SSTTTSSPPP-SHHHHHHHHHHHHHHHT--SEEEEPPTT-HHHHHTTS-TT----B-TTS-B-

Solvent-accessible surface area (backbone atoms only — not comparable to full-atom values): 5508 Å² total; per-residue (Å²): 109,61,69,56,39,64,70,36,40,88,72,80,42,86,59,75,41,78,42,63,75,74,87,58,59,65,76,88,47,68,74,78,89,45,60,71,58,46,51,51,52,52,51,50,50,30,65,77,69,65,56,84,50,57,72,45,75,48,55,82,89,27,62,58,42,55,77,74,69,65,58,78,91,74,83,86,47,62,48,100,87,71,46,77,108

pLDDT: mean 95.44, std 2.22, range [89.81, 98.5]

Mean predicted aligned error: 2.68 Å

Sequence (85 aa):
MNALAAKYAPQDVGSVFLYTNEAHPGENYPHLTSMAQKFHHAHALSEVYGVDRTILVDSLDGACHRAYGSMPNVTWIFNRAGIPI